Protein AF-A0AAD7XZN3-F1 (afdb_monomer_lite)

Structure (mmCIF, N/CA/C/O backbone):
data_AF-A0AAD7XZN3-F1
#
_entry.id   AF-A0AAD7XZN3-F1
#
loop_
_atom_site.group_PDB
_atom_site.id
_atom_site.type_symbol
_atom_site.label_atom_id
_atom_site.label_alt_id
_atom_site.label_comp_id
_atom_site.label_asym_id
_atom_site.label_entity_id
_atom_site.label_seq_id
_atom_site.pdbx_PDB_ins_code
_atom_site.Cartn_x
_atom_site.Cartn_y
_atom_site.Cartn_z
_atom_site.occupancy
_atom_site.B_iso_or_equiv
_atom_site.auth_seq_id
_atom_site.auth_comp_id
_atom_site.auth_asym_id
_atom_site.auth_atom_id
_atom_site.pdbx_PDB_model_num
ATOM 1 N N . MET A 1 1 ? -3.564 12.770 15.086 1.00 71.12 1 MET A N 1
ATOM 2 C CA . MET A 1 1 ? -2.734 11.545 15.153 1.00 71.12 1 MET A CA 1
ATOM 3 C C . MET A 1 1 ? -3.545 10.260 15.349 1.00 71.12 1 MET A C 1
ATOM 5 O O . MET A 1 1 ? -3.638 9.504 14.393 1.00 71.12 1 MET A O 1
ATOM 9 N N . ARG A 1 2 ? -4.200 10.009 16.502 1.00 81.38 2 ARG A N 1
ATOM 10 C CA . ARG A 1 2 ? -4.895 8.720 16.772 1.00 81.38 2 ARG A CA 1
ATOM 11 C C . ARG A 1 2 ? -5.931 8.308 15.712 1.00 81.38 2 ARG A C 1
ATOM 13 O O . ARG A 1 2 ? -5.901 7.174 15.258 1.00 81.38 2 ARG A O 1
ATOM 20 N N . LYS A 1 3 ? -6.807 9.233 15.290 1.00 87.19 3 LYS A N 1
ATOM 21 C CA . LYS A 1 3 ? -7.837 8.968 14.263 1.00 87.19 3 LYS A CA 1
ATOM 22 C C . LYS A 1 3 ? -7.240 8.641 12.885 1.00 87.19 3 LYS A C 1
ATOM 24 O O . LYS A 1 3 ? -7.706 7.713 12.242 1.00 87.19 3 LYS A O 1
ATOM 29 N N . ARG A 1 4 ? -6.189 9.367 12.472 1.00 90.06 4 ARG A N 1
ATOM 30 C CA . ARG A 1 4 ? -5.448 9.117 11.220 1.00 90.06 4 ARG A CA 1
ATOM 31 C C . ARG A 1 4 ? -4.864 7.707 11.227 1.00 90.06 4 ARG A C 1
ATOM 33 O O . ARG A 1 4 ? -5.189 6.912 10.361 1.00 90.06 4 ARG A O 1
ATOM 40 N N . ARG A 1 5 ? -4.111 7.374 12.280 1.00 92.44 5 ARG A N 1
ATOM 41 C CA . ARG A 1 5 ? -3.485 6.058 12.443 1.00 92.44 5 ARG A CA 1
ATOM 42 C C . ARG A 1 5 ? -4.498 4.910 12.404 1.00 92.44 5 ARG A C 1
ATOM 44 O O . ARG A 1 5 ? -4.253 3.898 11.767 1.00 92.44 5 ARG A O 1
ATOM 51 N N . GLN A 1 6 ? -5.638 5.071 13.077 1.00 93.50 6 GLN A N 1
ATOM 52 C CA . GLN A 1 6 ? -6.705 4.065 13.072 1.00 93.50 6 GLN A CA 1
ATOM 53 C C . GLN A 1 6 ? -7.294 3.847 11.674 1.00 93.50 6 GLN A C 1
ATOM 55 O O . GLN A 1 6 ? -7.528 2.706 11.292 1.00 93.50 6 GLN A O 1
ATOM 60 N N . HIS A 1 7 ? -7.515 4.923 10.917 1.00 95.06 7 HIS A N 1
ATOM 61 C CA . HIS A 1 7 ? -8.022 4.827 9.551 1.00 95.06 7 HIS A CA 1
ATOM 62 C C . HIS A 1 7 ? -7.007 4.178 8.603 1.00 95.06 7 HIS A C 1
ATOM 64 O O . HIS A 1 7 ? -7.363 3.270 7.863 1.00 95.06 7 HIS A O 1
ATOM 70 N N . GLU A 1 8 ? -5.742 4.585 8.681 1.00 95.88 8 GLU A N 1
ATOM 71 C CA . GLU A 1 8 ? -4.656 4.008 7.885 1.00 95.88 8 GLU A CA 1
ATOM 72 C C . GLU A 1 8 ? -4.436 2.523 8.190 1.00 95.88 8 GLU A C 1
ATOM 74 O O . GLU A 1 8 ? -4.300 1.716 7.273 1.00 95.88 8 GLU A O 1
ATOM 79 N N . ARG A 1 9 ? -4.503 2.130 9.469 1.00 96.00 9 ARG A N 1
ATOM 80 C CA . ARG A 1 9 ? -4.471 0.716 9.862 1.00 96.00 9 ARG A CA 1
ATOM 81 C C . ARG A 1 9 ? -5.649 -0.059 9.275 1.00 96.00 9 ARG A C 1
ATOM 83 O O . ARG A 1 9 ? -5.461 -1.149 8.749 1.00 96.00 9 ARG A O 1
ATOM 90 N N . TRP A 1 10 ? -6.855 0.504 9.345 1.00 95.62 10 TRP A N 1
ATOM 91 C CA . TRP A 1 10 ? -8.041 -0.119 8.760 1.00 95.62 10 TRP A CA 1
ATOM 92 C C . TRP A 1 10 ? -7.913 -0.296 7.240 1.00 95.62 10 TRP A C 1
ATOM 94 O O . TRP A 1 10 ? -8.246 -1.368 6.741 1.00 95.62 10 TRP A O 1
ATOM 104 N N . LEU A 1 11 ? -7.382 0.705 6.526 1.00 95.56 11 LEU A N 1
ATOM 105 C CA . LEU A 1 11 ? -7.079 0.600 5.095 1.00 95.56 11 LEU A CA 1
ATOM 106 C C . LEU A 1 11 ? -6.106 -0.554 4.834 1.00 95.56 11 LEU A C 1
ATOM 108 O O . LEU A 1 11 ? -6.419 -1.460 4.064 1.00 95.56 11 LEU A O 1
ATOM 112 N N . ARG A 1 12 ? -4.971 -0.585 5.548 1.00 95.06 12 ARG A N 1
ATOM 113 C CA . ARG A 1 12 ? -3.948 -1.620 5.358 1.00 95.06 12 ARG A CA 1
ATOM 114 C C . ARG A 1 12 ? -4.459 -3.033 5.625 1.00 95.06 12 ARG A C 1
ATOM 116 O O . ARG A 1 12 ? -4.103 -3.960 4.903 1.00 95.06 12 ARG A O 1
ATOM 123 N N . TRP A 1 13 ? -5.271 -3.208 6.663 1.00 94.50 13 TRP A N 1
ATOM 124 C CA . TRP A 1 13 ? -5.840 -4.511 7.014 1.00 94.50 13 TRP A CA 1
ATOM 125 C C . TRP A 1 13 ? -6.885 -4.994 6.006 1.00 94.50 13 TRP A C 1
ATOM 127 O O . TRP A 1 13 ? -7.116 -6.196 5.895 1.00 94.50 13 TRP A O 1
ATOM 137 N N . ARG A 1 14 ? -7.514 -4.078 5.263 1.00 94.75 14 ARG A N 1
ATOM 138 C CA . ARG A 1 14 ? -8.435 -4.428 4.178 1.00 94.75 14 ARG A CA 1
ATOM 139 C C . ARG A 1 14 ? -7.695 -4.914 2.929 1.00 94.75 14 ARG A C 1
ATOM 141 O O . ARG A 1 14 ? -8.224 -5.761 2.211 1.00 94.75 14 ARG A O 1
ATOM 148 N N . ASP A 1 15 ? -6.457 -4.458 2.739 1.00 93.75 15 ASP A N 1
ATOM 149 C CA . ASP A 1 15 ? -5.507 -4.876 1.698 1.00 93.75 15 ASP A CA 1
ATOM 150 C C . ASP A 1 15 ? -4.954 -6.294 1.920 1.00 93.75 15 ASP A C 1
ATOM 152 O O . ASP A 1 15 ? -3.755 -6.541 2.067 1.00 93.75 15 ASP A O 1
ATOM 156 N N . THR A 1 16 ? -5.863 -7.262 1.938 1.00 93.31 16 THR A N 1
ATOM 157 C CA . THR A 1 16 ? -5.529 -8.686 1.866 1.00 93.31 16 THR A CA 1
ATOM 158 C C . THR A 1 16 ? -5.142 -9.069 0.432 1.00 93.31 16 THR A C 1
ATOM 160 O O . THR A 1 16 ? -5.648 -8.452 -0.508 1.00 93.31 16 THR A O 1
ATOM 163 N N . PRO A 1 17 ? -4.323 -10.119 0.214 1.00 91.44 17 PRO A N 1
ATOM 164 C CA . PRO A 1 17 ? -3.961 -10.560 -1.136 1.00 91.44 17 PRO A CA 1
ATOM 165 C C . PRO A 1 17 ? -5.177 -10.790 -2.042 1.00 91.44 17 PRO A C 1
ATOM 167 O O . PRO A 1 17 ? -5.207 -10.311 -3.172 1.00 91.44 17 PRO A O 1
ATOM 170 N N . SER A 1 18 ? -6.224 -11.440 -1.523 1.00 92.50 18 SER A N 1
ATOM 171 C CA . SER A 1 18 ? -7.468 -11.661 -2.267 1.00 92.50 18 SER A CA 1
ATOM 172 C C . SER A 1 18 ? -8.181 -10.356 -2.614 1.00 92.50 18 SER A C 1
ATOM 174 O O . SER A 1 18 ? -8.696 -10.228 -3.717 1.00 92.50 18 SER A O 1
ATOM 176 N N . HIS A 1 19 ? -8.213 -9.382 -1.699 1.00 92.50 19 HIS A N 1
ATOM 177 C CA . HIS A 1 19 ? -8.834 -8.083 -1.967 1.00 92.50 19 HIS A CA 1
ATOM 178 C C . HIS A 1 19 ? -8.085 -7.302 -3.048 1.00 92.50 19 HIS A C 1
ATOM 180 O O . HIS A 1 19 ? -8.723 -6.708 -3.908 1.00 92.50 19 HIS A O 1
ATOM 186 N N . ILE A 1 20 ? -6.751 -7.335 -3.018 1.00 93.50 20 ILE A N 1
ATOM 187 C CA . ILE A 1 20 ? -5.893 -6.644 -3.984 1.00 93.50 20 ILE A CA 1
ATOM 188 C C . ILE A 1 20 ? -6.039 -7.272 -5.376 1.00 93.50 20 ILE A C 1
ATOM 190 O O . ILE A 1 20 ? -6.336 -6.570 -6.335 1.00 93.50 20 ILE A O 1
ATOM 194 N N . VAL A 1 21 ? -5.875 -8.595 -5.485 1.00 89.12 21 VAL A N 1
ATOM 195 C CA . VAL A 1 21 ? -5.862 -9.305 -6.779 1.00 89.12 21 VAL A CA 1
ATOM 196 C C . VAL A 1 21 ? -7.244 -9.351 -7.433 1.00 89.12 21 VAL A C 1
ATOM 198 O O . VAL A 1 21 ? -7.347 -9.329 -8.654 1.00 89.12 21 VAL A O 1
ATOM 201 N N . LEU A 1 22 ? -8.320 -9.408 -6.642 1.00 90.44 22 LEU A N 1
ATOM 202 C CA . LEU A 1 22 ? -9.693 -9.434 -7.161 1.00 90.44 22 LEU A CA 1
ATOM 203 C C . LEU A 1 22 ? -10.300 -8.033 -7.321 1.00 90.44 22 LEU A C 1
ATOM 205 O O . LEU A 1 22 ? -11.490 -7.919 -7.625 1.00 90.44 22 LEU A O 1
ATOM 209 N N . ASN A 1 23 ? -9.529 -6.966 -7.089 1.00 88.50 23 ASN A N 1
ATOM 210 C CA . ASN A 1 23 ? -10.037 -5.611 -7.230 1.00 88.50 23 ASN A CA 1
ATOM 211 C C . ASN A 1 23 ? -10.303 -5.306 -8.717 1.00 88.50 23 ASN A C 1
ATOM 213 O O . ASN A 1 23 ? -9.366 -5.321 -9.514 1.00 88.50 23 ASN A O 1
ATOM 217 N N . PRO A 1 24 ? -11.542 -4.964 -9.121 1.00 89.56 24 PRO A N 1
ATOM 218 C CA . PRO A 1 24 ? -11.846 -4.644 -10.517 1.00 89.56 24 PRO A CA 1
ATOM 219 C C . PRO A 1 24 ? -11.146 -3.371 -11.017 1.00 89.56 24 PRO A C 1
ATOM 221 O O . PRO A 1 24 ? -11.122 -3.119 -12.218 1.00 89.56 24 PRO A O 1
ATOM 224 N N . ARG A 1 25 ? -10.597 -2.552 -10.110 1.00 89.81 25 ARG A N 1
ATOM 225 C CA . ARG A 1 25 ? -9.806 -1.355 -10.426 1.00 89.81 25 ARG A CA 1
ATOM 226 C C . ARG A 1 25 ? -8.311 -1.658 -10.610 1.00 89.81 25 ARG A C 1
ATOM 228 O O . ARG A 1 25 ? -7.554 -0.736 -10.905 1.00 89.81 25 ARG A O 1
ATOM 235 N N . GLY A 1 26 ? -7.909 -2.921 -10.456 1.00 89.31 26 GLY A N 1
ATOM 236 C CA . GLY A 1 26 ? -6.519 -3.370 -10.487 1.00 89.31 26 GLY A CA 1
ATOM 237 C C . GLY A 1 26 ? -5.791 -3.154 -9.158 1.00 89.31 26 GLY A C 1
ATOM 238 O O . GLY A 1 26 ? -6.397 -2.889 -8.116 1.00 89.31 26 GLY A O 1
ATOM 239 N N . PHE A 1 27 ? -4.466 -3.265 -9.204 1.00 92.12 27 PHE A N 1
ATOM 240 C CA . PHE A 1 27 ? -3.577 -3.054 -8.064 1.00 92.12 27 PHE A CA 1
ATOM 241 C C . PHE A 1 27 ? -2.429 -2.116 -8.427 1.00 92.12 27 PHE A C 1
ATOM 243 O O . PHE A 1 27 ? -2.017 -2.014 -9.581 1.00 92.12 27 PHE A O 1
ATOM 250 N N . CYS A 1 28 ? -1.892 -1.451 -7.414 1.00 92.31 28 CYS A N 1
ATOM 251 C CA . CYS A 1 28 ? -0.772 -0.530 -7.544 1.00 92.31 28 CYS A CA 1
ATOM 252 C C . CYS A 1 28 ? 0.456 -1.097 -6.829 1.00 92.31 28 CYS A C 1
ATOM 254 O O . CYS A 1 28 ? 0.334 -1.953 -5.951 1.00 92.31 28 CYS A O 1
ATOM 256 N N . PHE A 1 29 ? 1.633 -0.581 -7.169 1.00 90.81 29 PHE A N 1
ATOM 257 C CA . PHE A 1 29 ? 2.879 -0.904 -6.487 1.00 90.81 29 PHE A CA 1
ATOM 258 C C . PHE A 1 29 ? 3.431 0.306 -5.746 1.00 90.81 29 PHE A C 1
ATOM 260 O O . PHE A 1 29 ? 3.466 1.419 -6.272 1.00 90.81 29 PHE A O 1
ATOM 267 N N . VAL A 1 30 ? 3.908 0.064 -4.529 1.00 91.50 30 VAL A N 1
ATOM 268 C CA . VAL A 1 30 ? 4.553 1.061 -3.671 1.00 91.50 30 VAL A CA 1
ATOM 269 C C . VAL A 1 30 ? 5.901 0.515 -3.222 1.00 91.50 30 VAL A C 1
ATOM 271 O O . VAL A 1 30 ? 6.035 -0.683 -2.986 1.00 91.50 30 VAL A O 1
ATOM 274 N N . SER A 1 31 ? 6.900 1.390 -3.080 1.00 89.19 31 SER A N 1
ATOM 275 C CA . SER A 1 31 ? 8.201 1.021 -2.514 1.00 89.19 31 SER A CA 1
ATOM 276 C C . SER A 1 31 ? 8.031 0.287 -1.183 1.00 89.19 31 SER A C 1
ATOM 278 O O . SER A 1 31 ? 7.397 0.804 -0.256 1.00 89.19 31 SER A O 1
ATOM 280 N N . ALA A 1 32 ? 8.646 -0.891 -1.068 1.00 88.94 32 ALA A N 1
ATOM 281 C CA . ALA A 1 32 ? 8.615 -1.679 0.159 1.00 88.94 32 ALA A CA 1
ATOM 282 C C . ALA A 1 32 ? 9.191 -0.897 1.348 1.00 88.94 32 ALA A C 1
ATOM 284 O O . ALA A 1 32 ? 8.671 -0.987 2.458 1.00 88.94 32 ALA A O 1
ATOM 285 N N . ARG A 1 33 ? 10.204 -0.050 1.108 1.00 87.19 33 ARG A N 1
ATOM 286 C CA . ARG A 1 33 ? 10.805 0.815 2.135 1.00 87.19 33 ARG A CA 1
ATOM 287 C C . ARG A 1 33 ? 9.791 1.786 2.734 1.00 87.19 33 ARG A C 1
ATOM 289 O O . ARG A 1 33 ? 9.707 1.909 3.954 1.00 87.19 33 ARG A O 1
ATOM 296 N N . PHE A 1 34 ? 9.008 2.456 1.889 1.00 91.44 34 PHE A N 1
ATOM 297 C CA . PHE A 1 34 ? 7.946 3.344 2.362 1.00 91.44 34 PHE A CA 1
ATOM 298 C C . PHE A 1 34 ? 6.884 2.556 3.134 1.00 91.44 34 PHE A C 1
ATOM 300 O O . PHE A 1 34 ? 6.510 2.945 4.241 1.00 91.44 34 PHE A O 1
ATOM 307 N N . MET A 1 35 ? 6.428 1.434 2.569 1.00 92.88 35 MET A N 1
ATOM 308 C CA . MET A 1 35 ? 5.397 0.598 3.185 1.00 92.88 35 MET A CA 1
ATOM 309 C C . MET A 1 35 ? 5.820 0.088 4.559 1.00 92.88 35 MET A C 1
ATOM 311 O O . MET A 1 35 ? 5.025 0.156 5.488 1.00 92.88 35 MET A O 1
ATOM 315 N N . TRP A 1 36 ? 7.075 -0.328 4.723 1.00 90.75 36 TRP A N 1
ATOM 316 C CA . TRP A 1 36 ? 7.630 -0.746 6.008 1.00 90.75 36 TRP A CA 1
ATOM 317 C C . TRP A 1 36 ? 7.539 0.360 7.065 1.00 90.75 36 TRP A C 1
ATOM 319 O O . TRP A 1 36 ? 7.062 0.144 8.181 1.00 90.75 36 TRP A O 1
ATOM 329 N N . GLU A 1 37 ? 7.959 1.578 6.720 1.00 91.81 37 GLU A N 1
ATOM 330 C CA . GLU A 1 37 ? 7.906 2.701 7.656 1.00 91.81 37 GLU A CA 1
ATOM 331 C C . GLU A 1 37 ? 6.474 3.151 7.956 1.00 91.81 37 GLU A C 1
ATOM 333 O O . GLU A 1 37 ? 6.155 3.522 9.093 1.00 91.81 37 GLU A O 1
ATOM 338 N N . TRP A 1 38 ? 5.588 3.058 6.966 1.0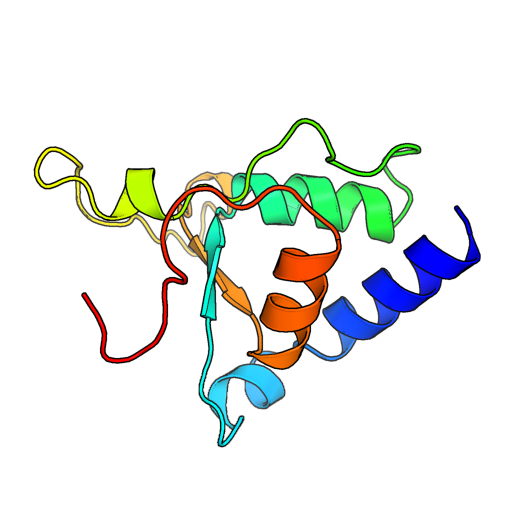0 94.62 38 TRP A N 1
ATOM 339 C CA . TRP A 1 38 ? 4.166 3.299 7.146 1.00 94.62 38 TRP A CA 1
ATOM 340 C C . TRP A 1 38 ? 3.522 2.250 8.060 1.00 94.62 38 TRP A C 1
ATOM 342 O O . TRP A 1 38 ? 2.851 2.617 9.024 1.00 94.62 38 TRP A O 1
ATOM 352 N N . GLU A 1 39 ? 3.795 0.963 7.849 1.00 94.44 39 GLU A N 1
ATOM 353 C CA . GLU A 1 39 ? 3.297 -0.142 8.673 1.00 94.44 39 GLU A CA 1
ATOM 354 C C . GLU A 1 39 ? 3.771 -0.020 10.129 1.00 94.44 39 GLU A C 1
ATOM 356 O O . GLU A 1 39 ? 2.981 -0.152 11.067 1.00 94.44 39 GLU A O 1
ATOM 361 N N . ARG A 1 40 ? 5.032 0.364 10.354 1.00 93.19 40 ARG A N 1
ATOM 362 C CA . ARG A 1 40 ? 5.538 0.661 11.704 1.00 93.19 40 ARG A CA 1
ATOM 363 C C . ARG A 1 40 ? 4.783 1.811 12.365 1.00 93.19 40 ARG A C 1
ATOM 365 O O . ARG A 1 40 ? 4.492 1.748 13.563 1.00 9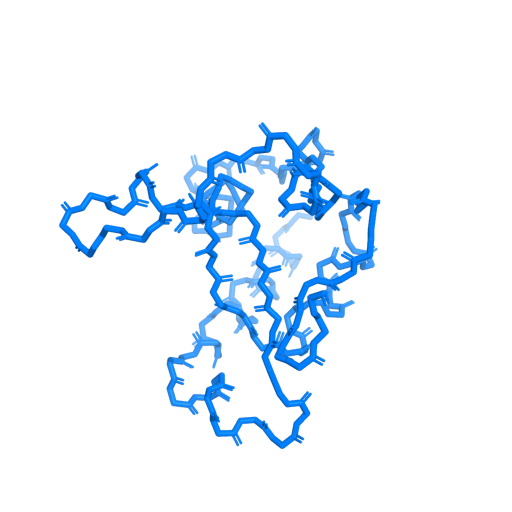3.19 40 ARG A O 1
ATOM 372 N N . PHE A 1 41 ? 4.445 2.864 11.623 1.00 94.12 41 PHE A N 1
ATOM 373 C CA . PHE A 1 41 ? 3.626 3.955 12.150 1.00 94.12 41 PHE A CA 1
ATOM 374 C C . PHE A 1 41 ? 2.199 3.499 12.466 1.00 94.12 41 PHE A C 1
ATOM 376 O O . PHE A 1 41 ? 1.720 3.729 13.585 1.00 94.12 41 PHE A O 1
ATOM 383 N N . ILE A 1 42 ? 1.512 2.848 11.520 1.00 95.56 42 ILE A N 1
ATOM 384 C CA . ILE A 1 42 ? 0.112 2.455 11.708 1.00 95.56 42 ILE A CA 1
ATOM 385 C C . ILE A 1 42 ? -0.023 1.4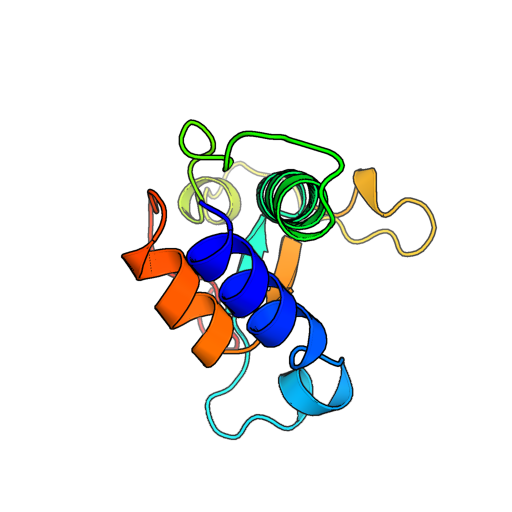16 12.808 1.00 95.56 42 ILE A C 1
ATOM 387 O O . ILE A 1 42 ? -0.989 1.497 13.562 1.00 95.56 42 ILE A O 1
ATOM 391 N N . GLU A 1 43 ? 0.950 0.517 12.986 1.00 94.81 43 GLU A N 1
ATOM 392 C CA . GLU A 1 43 ? 0.976 -0.477 14.063 1.00 94.81 43 GLU A CA 1
ATOM 393 C C . GLU A 1 43 ? 1.413 0.105 15.420 1.00 94.81 43 GLU A C 1
ATOM 395 O O . GLU A 1 43 ? 1.159 -0.487 16.467 1.00 94.81 43 GLU A O 1
ATOM 400 N N . GLY A 1 44 ? 1.931 1.336 15.441 1.00 92.81 44 GLY A N 1
ATOM 401 C CA . GLY A 1 44 ? 2.291 2.059 16.665 1.00 92.81 44 GLY A CA 1
ATOM 402 C C . GLY A 1 44 ? 3.722 1.823 17.149 1.00 92.81 44 GLY A C 1
ATOM 403 O O . GLY A 1 44 ? 4.058 2.250 18.250 1.00 92.81 44 GLY A O 1
ATOM 404 N N . TRP A 1 45 ? 4.561 1.207 16.317 1.00 93.50 45 TRP A N 1
ATOM 405 C CA . TRP A 1 45 ? 6.001 1.045 16.528 1.00 93.50 45 TRP A CA 1
ATOM 406 C C . TRP A 1 45 ? 6.767 2.350 16.275 1.00 93.50 45 TRP A C 1
ATOM 408 O O . TRP A 1 45 ? 7.879 2.524 16.767 1.00 93.50 45 TRP A O 1
ATOM 418 N N . ARG A 1 46 ? 6.169 3.282 15.521 1.00 90.56 46 ARG A N 1
ATOM 419 C CA . ARG A 1 46 ? 6.614 4.675 15.379 1.00 90.56 46 ARG A CA 1
ATOM 420 C C . ARG A 1 46 ? 5.518 5.647 15.815 1.00 90.56 46 ARG A C 1
ATOM 422 O O . ARG A 1 46 ? 4.321 5.393 15.658 1.00 90.56 46 ARG A O 1
ATOM 429 N N . THR A 1 47 ? 5.931 6.783 16.369 1.00 88.56 47 THR A N 1
ATOM 430 C CA . THR A 1 47 ? 5.029 7.872 16.771 1.00 88.56 47 THR A CA 1
ATOM 431 C C . THR A 1 47 ? 4.607 8.736 15.591 1.00 88.56 47 THR A C 1
ATOM 433 O O . THR A 1 47 ? 3.418 9.032 15.471 1.00 88.56 47 THR A O 1
ATOM 436 N N . GLU A 1 48 ? 5.553 9.070 14.717 1.00 89.69 48 GLU A N 1
ATOM 437 C CA . GLU A 1 48 ? 5.356 9.963 13.574 1.00 89.69 48 GLU A CA 1
ATOM 438 C C . GLU A 1 48 ? 5.115 9.190 12.267 1.00 89.69 48 GLU A C 1
ATOM 440 O O . GLU A 1 48 ? 5.712 8.125 12.076 1.00 89.69 48 GLU A O 1
ATOM 445 N N . PRO A 1 49 ? 4.249 9.700 11.370 1.00 90.50 49 PRO A N 1
ATOM 446 C CA . PRO A 1 49 ? 4.085 9.144 10.032 1.00 90.50 49 PRO A CA 1
ATOM 447 C C . PRO A 1 49 ? 5.346 9.377 9.180 1.00 90.50 49 PRO A C 1
ATOM 449 O O . PRO A 1 49 ? 6.074 10.342 9.424 1.00 90.50 49 PRO A O 1
ATOM 452 N N . PRO A 1 50 ? 5.601 8.545 8.153 1.00 90.00 50 PRO A N 1
ATOM 453 C CA . PRO A 1 50 ? 6.776 8.674 7.289 1.00 90.00 50 PRO A CA 1
ATOM 454 C C . PRO A 1 50 ? 6.621 9.828 6.279 1.00 90.00 50 PRO A C 1
ATOM 456 O O . PRO A 1 50 ? 6.520 9.610 5.081 1.00 90.00 50 PRO A O 1
ATOM 459 N N . LEU A 1 51 ? 6.549 11.073 6.761 1.00 82.69 51 LEU A N 1
ATOM 460 C CA . LEU A 1 51 ? 6.349 12.264 5.916 1.00 82.69 51 LEU A CA 1
ATOM 461 C C . LEU A 1 51 ? 7.595 12.649 5.114 1.00 82.69 51 LEU A C 1
ATOM 463 O O . LEU A 1 51 ? 7.478 13.260 4.059 1.00 82.69 51 LEU A O 1
ATOM 467 N N . GLU A 1 52 ? 8.772 12.309 5.633 1.00 77.38 52 GLU A N 1
ATOM 468 C CA . GLU A 1 52 ? 10.056 12.532 4.960 1.00 77.38 52 GLU A CA 1
ATOM 469 C C . GLU A 1 52 ? 10.329 11.467 3.890 1.00 77.38 52 GLU A C 1
ATOM 471 O O . GLU A 1 52 ? 11.156 11.668 3.003 1.00 77.38 52 GLU A O 1
ATOM 476 N N . GLU A 1 53 ? 9.614 10.339 3.948 1.00 79.56 53 GLU A N 1
ATOM 477 C CA . GLU A 1 53 ? 9.728 9.281 2.956 1.00 79.56 53 GLU A CA 1
ATOM 478 C C . GLU A 1 53 ? 8.843 9.600 1.756 1.00 79.56 53 GLU A C 1
ATOM 480 O O . GLU A 1 53 ? 7.616 9.631 1.844 1.00 79.56 53 GLU A O 1
ATOM 485 N N . THR A 1 54 ? 9.481 9.830 0.614 1.00 83.19 54 THR A N 1
ATOM 486 C CA . THR A 1 54 ? 8.776 10.033 -0.651 1.00 83.19 54 THR A CA 1
ATOM 487 C C . THR A 1 54 ? 8.450 8.685 -1.277 1.00 83.19 54 THR A C 1
ATOM 489 O O . THR A 1 54 ? 9.339 7.850 -1.467 1.00 83.19 54 THR A O 1
ATOM 492 N N . ILE A 1 55 ? 7.192 8.485 -1.662 1.00 86.38 55 ILE A N 1
ATOM 493 C CA . ILE A 1 55 ? 6.804 7.374 -2.530 1.00 86.38 55 ILE A CA 1
ATOM 494 C C . ILE A 1 55 ? 7.333 7.698 -3.930 1.00 86.38 55 ILE A C 1
ATOM 496 O O . ILE A 1 55 ? 6.721 8.467 -4.665 1.00 86.38 55 ILE A O 1
ATOM 500 N N . ASN A 1 56 ? 8.509 7.174 -4.274 1.00 79.56 56 ASN A N 1
ATOM 501 C CA . ASN A 1 56 ? 9.185 7.494 -5.529 1.00 79.56 56 ASN A CA 1
ATOM 502 C C . ASN A 1 56 ? 9.024 6.360 -6.554 1.00 79.56 56 ASN A C 1
ATOM 504 O O . ASN A 1 56 ? 9.756 5.371 -6.516 1.00 79.56 56 ASN A O 1
ATOM 508 N N . GLY A 1 57 ? 8.069 6.516 -7.473 1.00 72.44 57 GLY A N 1
ATOM 509 C CA . GLY A 1 57 ? 7.854 5.586 -8.585 1.00 72.44 57 GLY A CA 1
ATOM 510 C C . GLY A 1 57 ? 8.818 5.796 -9.758 1.00 72.44 57 GLY A C 1
ATOM 511 O O . GLY A 1 57 ? 9.048 4.878 -10.539 1.00 72.44 57 GLY A O 1
ATOM 512 N N . GLU A 1 58 ? 9.419 6.984 -9.873 1.00 73.75 58 GLU A N 1
ATOM 513 C CA . GLU A 1 58 ? 10.396 7.320 -10.919 1.00 73.75 58 GLU A CA 1
ATOM 514 C C . GLU A 1 58 ? 11.684 6.507 -10.799 1.00 73.75 58 GLU A C 1
ATOM 516 O O . GLU A 1 58 ? 12.229 6.067 -11.811 1.00 73.75 58 GLU A O 1
ATOM 521 N N . HIS A 1 59 ? 12.141 6.262 -9.567 1.00 67.50 59 HIS A N 1
ATOM 522 C CA . HIS A 1 59 ? 13.346 5.477 -9.299 1.00 67.50 59 HIS A CA 1
ATOM 523 C C . HIS A 1 59 ? 13.287 4.105 -9.983 1.00 67.50 59 HIS A C 1
ATOM 525 O O . HIS A 1 59 ? 14.230 3.722 -10.666 1.00 67.50 59 HIS A O 1
ATOM 531 N N . HIS A 1 60 ? 12.132 3.440 -9.904 1.00 68.25 60 HIS A N 1
ATOM 532 C CA . HIS A 1 60 ? 11.902 2.104 -10.457 1.00 68.25 60 HIS A CA 1
ATOM 533 C C . HIS A 1 60 ? 11.572 2.086 -11.960 1.00 68.25 60 HIS A C 1
ATOM 535 O O . HIS A 1 60 ? 11.404 1.013 -12.533 1.00 68.25 60 HIS A O 1
ATOM 541 N N . ARG A 1 61 ? 11.466 3.253 -12.611 1.00 67.50 61 ARG A N 1
ATOM 542 C CA . ARG A 1 61 ? 11.260 3.378 -14.066 1.00 67.50 61 ARG A CA 1
ATOM 543 C C . ARG A 1 61 ? 12.523 3.793 -14.820 1.00 67.50 61 ARG A C 1
ATOM 545 O O . ARG A 1 61 ? 12.522 3.819 -16.051 1.00 67.50 61 ARG A O 1
ATOM 552 N N . ALA A 1 62 ? 13.593 4.156 -14.112 1.00 65.62 62 ALA A N 1
ATOM 553 C CA . ALA A 1 62 ? 14.830 4.584 -14.743 1.00 65.62 62 ALA A CA 1
ATOM 554 C C . ALA A 1 62 ? 15.472 3.420 -15.517 1.00 65.62 62 ALA A C 1
ATOM 556 O O . ALA A 1 62 ? 15.770 2.373 -14.950 1.00 65.62 62 ALA A O 1
ATOM 557 N N . TRP A 1 63 ? 15.753 3.634 -16.806 1.00 55.97 63 TRP A N 1
ATOM 558 C CA . TRP A 1 63 ? 16.353 2.646 -17.721 1.00 55.97 63 TRP A CA 1
ATOM 559 C C . TRP A 1 63 ? 17.720 2.095 -17.272 1.00 55.97 63 TRP A C 1
ATOM 561 O O . TRP A 1 63 ? 18.229 1.151 -17.868 1.00 55.97 63 TRP A O 1
ATOM 571 N N . SER A 1 64 ? 18.342 2.700 -16.259 1.00 58.34 64 SER A N 1
ATOM 572 C CA . SER A 1 64 ? 19.651 2.321 -15.727 1.00 58.34 64 SER A CA 1
ATOM 573 C C . SER A 1 64 ? 19.597 1.429 -14.482 1.00 58.34 64 SER A C 1
ATOM 575 O O . SER A 1 64 ? 20.660 1.114 -13.944 1.00 58.34 64 SER A O 1
ATOM 577 N N . GLN A 1 65 ? 18.412 1.033 -14.001 1.00 60.34 65 GLN A N 1
ATOM 578 C CA . 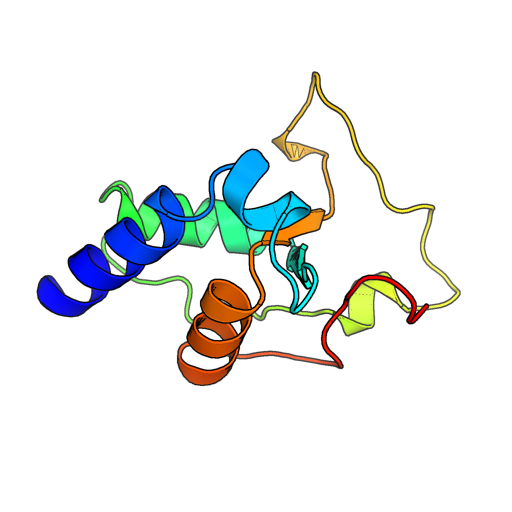GLN A 1 65 ? 18.290 0.158 -12.832 1.00 60.34 65 GLN A CA 1
ATOM 579 C C . GLN A 1 65 ? 18.119 -1.320 -13.177 1.00 60.34 65 GLN A C 1
ATOM 581 O O . GLN A 1 65 ? 17.474 -1.692 -14.153 1.00 60.34 65 GLN A O 1
ATOM 586 N N . SER A 1 66 ? 18.737 -2.140 -12.324 1.00 59.94 66 SER A N 1
ATOM 587 C CA . SER A 1 66 ? 18.578 -3.589 -12.220 1.00 59.94 66 SER A CA 1
ATOM 588 C C . SER A 1 66 ? 17.110 -4.000 -12.114 1.00 59.94 66 SER A C 1
ATOM 590 O O . SER A 1 66 ? 16.303 -3.237 -11.587 1.00 59.94 66 SER A O 1
ATOM 592 N N . ASP A 1 67 ? 16.805 -5.222 -12.556 1.00 69.31 67 ASP A N 1
ATOM 593 C CA . ASP A 1 67 ? 15.489 -5.853 -12.420 1.00 69.31 67 ASP A CA 1
ATOM 594 C C . ASP A 1 67 ? 14.872 -5.605 -11.033 1.00 69.31 67 ASP A C 1
ATOM 596 O O . ASP A 1 67 ? 15.567 -5.671 -10.015 1.00 69.31 67 ASP A O 1
ATOM 600 N N . ILE A 1 68 ? 13.560 -5.342 -10.997 1.00 77.38 68 ILE A N 1
ATOM 601 C CA . ILE A 1 68 ? 12.791 -5.234 -9.749 1.00 77.38 68 ILE A CA 1
ATOM 602 C C . ILE A 1 68 ? 12.985 -6.531 -8.959 1.00 77.38 68 ILE A C 1
ATOM 604 O O . ILE A 1 68 ? 12.633 -7.614 -9.434 1.00 77.38 68 ILE A O 1
ATOM 608 N N . ARG A 1 69 ? 13.529 -6.431 -7.745 1.00 81.88 69 ARG A N 1
ATOM 609 C CA . ARG A 1 69 ? 13.785 -7.593 -6.895 1.00 81.88 69 ARG A CA 1
ATOM 610 C C . ARG A 1 69 ? 12.556 -7.948 -6.079 1.00 81.88 69 ARG A C 1
ATOM 612 O O . ARG A 1 69 ? 11.944 -7.106 -5.420 1.00 81.88 69 ARG A O 1
ATOM 619 N N . PHE A 1 70 ? 12.244 -9.235 -6.098 1.00 80.50 70 PHE A N 1
ATOM 620 C CA . PHE A 1 70 ? 11.261 -9.866 -5.237 1.00 80.50 70 PHE A CA 1
ATOM 621 C C . PHE A 1 70 ? 11.913 -11.090 -4.602 1.00 80.50 70 PHE A C 1
ATOM 623 O O . PHE A 1 70 ? 12.310 -12.014 -5.314 1.00 80.50 70 PHE A O 1
ATOM 630 N N . ASP A 1 71 ? 12.029 -11.090 -3.276 1.00 80.75 71 ASP A N 1
ATOM 631 C CA . ASP A 1 71 ? 12.551 -12.228 -2.523 1.00 80.75 71 ASP A CA 1
ATOM 632 C C . ASP A 1 71 ? 11.556 -12.600 -1.412 1.00 80.75 71 ASP A C 1
ATOM 634 O O . ASP A 1 71 ? 11.422 -11.865 -0.429 1.00 80.75 71 ASP A O 1
ATOM 638 N N . PRO A 1 72 ? 10.843 -13.734 -1.540 1.00 74.75 72 PRO A N 1
ATOM 639 C CA . PRO A 1 72 ? 9.874 -14.161 -0.537 1.00 74.75 72 PRO A CA 1
ATOM 640 C C . PRO A 1 72 ? 10.527 -14.612 0.779 1.00 74.75 72 PRO A C 1
ATOM 642 O O . PRO A 1 72 ? 9.833 -14.730 1.788 1.00 74.75 72 PRO A O 1
ATOM 645 N N . PHE A 1 73 ? 11.836 -14.878 0.782 1.00 82.12 73 PHE A N 1
ATOM 646 C CA . PHE A 1 73 ? 12.606 -15.279 1.960 1.00 82.12 73 PHE A CA 1
ATOM 647 C C . PHE A 1 73 ? 13.379 -14.116 2.584 1.00 82.12 73 PHE A C 1
ATOM 649 O O . PHE A 1 73 ? 13.824 -14.235 3.726 1.00 82.12 73 PHE A O 1
ATOM 656 N N . LEU A 1 74 ? 13.497 -12.995 1.868 1.00 80.94 74 LEU A N 1
ATOM 657 C CA . LEU A 1 74 ? 14.118 -11.765 2.346 1.00 80.94 74 LEU A CA 1
ATOM 658 C C . LEU A 1 74 ? 13.218 -10.552 2.030 1.00 80.94 74 LEU A C 1
ATOM 660 O O . LEU A 1 74 ? 13.515 -9.778 1.115 1.00 80.94 74 LEU A O 1
ATOM 664 N N . PRO A 1 75 ? 12.105 -10.362 2.769 1.00 71.19 75 PRO A N 1
ATOM 665 C CA . PRO A 1 75 ? 11.133 -9.303 2.492 1.00 71.19 75 PRO A CA 1
ATOM 666 C C . PRO A 1 75 ? 11.741 -7.896 2.494 1.00 71.19 75 PRO A C 1
ATOM 668 O O . PRO A 1 75 ? 11.313 -7.051 1.713 1.00 71.19 75 PRO A O 1
ATOM 671 N N . GLU A 1 76 ? 12.772 -7.643 3.307 1.00 73.50 76 GLU A N 1
ATOM 672 C CA . GLU A 1 76 ? 13.504 -6.370 3.309 1.00 73.50 76 GLU A CA 1
ATOM 673 C C . GLU A 1 76 ? 14.292 -6.082 2.018 1.00 73.50 76 GLU A C 1
ATOM 675 O O . GLU A 1 76 ? 14.658 -4.934 1.774 1.00 73.50 76 GLU A O 1
ATOM 680 N N . ALA A 1 77 ? 14.553 -7.100 1.193 1.00 78.06 77 ALA A N 1
ATOM 681 C CA . ALA A 1 77 ? 15.210 -6.967 -0.106 1.00 78.06 77 ALA A CA 1
ATOM 682 C C . ALA A 1 77 ? 14.222 -6.875 -1.279 1.00 78.06 77 ALA A C 1
ATOM 684 O O . ALA A 1 77 ? 14.649 -6.717 -2.423 1.00 78.06 77 ALA A O 1
ATOM 685 N N . THR A 1 78 ? 12.918 -6.976 -1.005 1.00 86.00 78 THR A N 1
ATOM 686 C CA . THR A 1 78 ? 11.878 -6.748 -2.007 1.00 86.00 78 THR A CA 1
ATOM 687 C C . THR A 1 78 ? 11.764 -5.252 -2.283 1.00 86.00 78 THR A C 1
ATOM 689 O O . THR A 1 78 ? 11.666 -4.456 -1.356 1.00 86.00 78 THR A O 1
ATOM 692 N N . ASP A 1 79 ? 11.763 -4.855 -3.554 1.00 86.69 79 ASP A N 1
ATOM 693 C CA . ASP A 1 79 ? 11.759 -3.436 -3.926 1.00 86.69 79 ASP A CA 1
ATOM 694 C C . ASP A 1 79 ? 10.343 -2.824 -3.862 1.00 86.69 79 ASP A C 1
ATOM 696 O O . ASP A 1 79 ? 10.169 -1.674 -3.444 1.00 86.69 79 ASP A O 1
ATOM 700 N N . LEU A 1 80 ? 9.316 -3.598 -4.235 1.00 89.12 80 LEU A N 1
ATOM 701 C CA . LEU A 1 80 ? 7.930 -3.143 -4.387 1.00 89.12 80 LEU A CA 1
ATOM 702 C C . LEU A 1 80 ? 6.926 -4.078 -3.700 1.00 89.12 80 LEU A C 1
ATOM 704 O O . LEU A 1 80 ? 7.055 -5.298 -3.753 1.00 89.12 80 LEU A O 1
ATOM 708 N N . LEU A 1 81 ? 5.870 -3.500 -3.129 1.00 90.69 81 LEU A N 1
ATOM 709 C CA . LEU A 1 81 ? 4.722 -4.216 -2.573 1.00 90.69 81 LEU A CA 1
ATOM 710 C C . LEU A 1 81 ? 3.436 -3.827 -3.296 1.00 90.69 81 LEU A C 1
ATOM 712 O O . LEU A 1 81 ? 3.240 -2.665 -3.658 1.00 90.69 81 LEU A O 1
ATOM 716 N N . MET A 1 82 ? 2.553 -4.808 -3.472 1.00 92.06 82 MET A N 1
ATOM 717 C CA . MET A 1 82 ? 1.224 -4.597 -4.038 1.00 92.06 82 MET A CA 1
ATOM 718 C C . MET A 1 82 ? 0.281 -3.995 -2.992 1.00 92.06 82 MET A C 1
ATOM 720 O O . MET A 1 82 ? 0.244 -4.445 -1.846 1.00 92.06 82 MET A O 1
ATOM 724 N N . VAL A 1 83 ? -0.519 -3.023 -3.417 1.00 94.62 83 VAL A N 1
ATOM 725 C CA . VAL A 1 83 ? -1.607 -2.413 -2.640 1.00 94.62 83 VAL A CA 1
ATOM 726 C C . VAL A 1 83 ? -2.848 -2.280 -3.517 1.00 94.62 83 VAL A C 1
ATOM 728 O O . VAL A 1 83 ? -2.753 -2.273 -4.748 1.00 94.62 83 VAL A O 1
ATOM 731 N N . SER A 1 84 ? -4.028 -2.165 -2.910 1.00 94.75 84 SER A N 1
ATOM 732 C CA . SER A 1 84 ? -5.232 -1.856 -3.686 1.00 94.75 84 SER A CA 1
ATOM 733 C C . SER A 1 84 ? -5.174 -0.429 -4.233 1.00 94.75 84 SER A C 1
ATOM 735 O O . SER A 1 84 ? -4.516 0.451 -3.669 1.00 94.75 84 SER A O 1
ATOM 737 N N . THR A 1 85 ? -5.929 -0.161 -5.302 1.00 93.31 85 THR A N 1
ATOM 738 C CA . THR A 1 85 ? -6.091 1.206 -5.823 1.00 93.31 85 THR A CA 1
ATOM 739 C C . THR A 1 85 ? -6.628 2.166 -4.759 1.00 93.31 85 THR A C 1
ATOM 741 O O . THR A 1 85 ? -6.266 3.334 -4.748 1.00 93.31 85 THR A O 1
ATOM 744 N N . GLU A 1 86 ? -7.468 1.695 -3.835 1.00 93.88 86 GLU A N 1
ATOM 745 C CA . GLU A 1 86 ? -8.047 2.537 -2.781 1.00 93.88 86 GLU A CA 1
ATOM 746 C C . GLU A 1 86 ? -6.993 2.951 -1.747 1.00 93.88 86 GLU A C 1
ATOM 748 O O . GLU A 1 86 ? -6.963 4.106 -1.317 1.00 93.88 86 GLU A O 1
ATOM 753 N N . THR A 1 87 ? -6.097 2.029 -1.379 1.00 95.62 87 THR A N 1
ATOM 754 C CA . THR A 1 87 ? -4.935 2.347 -0.545 1.00 95.62 87 THR A CA 1
ATOM 755 C C . THR A 1 87 ? -4.004 3.311 -1.270 1.00 95.62 87 THR A C 1
ATOM 757 O O . THR A 1 87 ? -3.580 4.296 -0.669 1.00 95.62 87 THR A O 1
ATOM 760 N N . TRP A 1 88 ? -3.730 3.093 -2.560 1.00 94.75 88 TRP A N 1
ATOM 761 C CA . TRP A 1 88 ? -2.930 4.025 -3.360 1.00 94.75 88 TRP A CA 1
ATOM 762 C C . TRP A 1 88 ? -3.521 5.443 -3.366 1.00 94.75 88 TRP A C 1
ATOM 764 O O . TRP A 1 88 ? -2.829 6.393 -3.014 1.00 94.75 88 TRP A O 1
ATOM 774 N N . GLU A 1 89 ? -4.809 5.591 -3.689 1.00 94.62 89 GLU A N 1
ATOM 775 C CA . GLU A 1 89 ? -5.501 6.889 -3.722 1.00 94.62 89 GLU A CA 1
ATOM 776 C C . GLU A 1 89 ? -5.475 7.612 -2.375 1.00 94.62 89 GLU A C 1
ATOM 778 O O . GLU A 1 89 ? -5.499 8.846 -2.318 1.00 94.62 89 GLU A O 1
ATOM 783 N N . TYR A 1 90 ? -5.473 6.857 -1.275 1.00 95.44 90 TYR A N 1
ATOM 784 C CA . TYR A 1 90 ? -5.282 7.427 0.047 1.00 95.44 90 TYR A CA 1
ATOM 785 C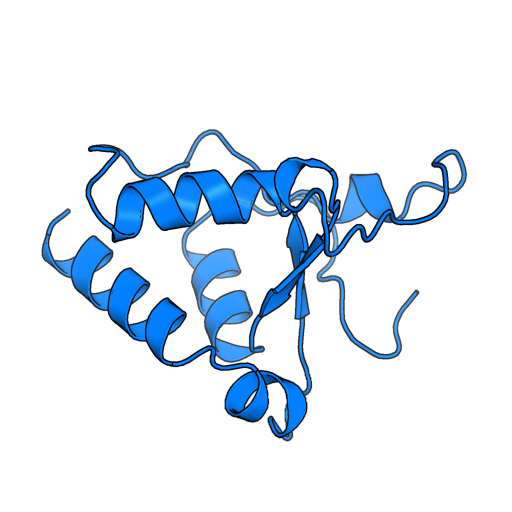 C . TYR A 1 90 ? -3.843 7.918 0.238 1.00 95.44 90 TYR A C 1
ATOM 787 O O . TYR A 1 90 ? -3.637 9.064 0.642 1.00 95.44 90 TYR A O 1
ATOM 795 N N . LEU A 1 91 ? -2.857 7.061 -0.046 1.00 94.88 91 LEU A N 1
ATOM 796 C CA . LEU A 1 91 ? -1.440 7.364 0.144 1.00 94.88 91 LEU A CA 1
ATOM 797 C C . LEU A 1 91 ? -1.004 8.566 -0.699 1.00 94.88 91 LEU A C 1
ATOM 799 O O . LEU A 1 91 ? -0.342 9.456 -0.174 1.00 94.88 91 LEU A O 1
ATOM 803 N N . GLU A 1 92 ? -1.459 8.644 -1.949 1.00 93.75 92 GLU A N 1
ATOM 804 C CA . GLU A 1 92 ? -1.195 9.754 -2.869 1.00 93.75 92 GLU A CA 1
ATOM 805 C C . GLU A 1 92 ? -1.665 11.107 -2.318 1.00 93.75 92 GLU A C 1
ATOM 807 O O . GLU A 1 92 ? -1.012 12.129 -2.508 1.00 93.75 92 GLU A O 1
ATOM 812 N N . LYS A 1 93 ? -2.781 11.126 -1.582 1.00 93.94 93 LYS A N 1
ATOM 813 C CA . LYS A 1 93 ? -3.309 12.349 -0.957 1.00 93.94 93 LYS A CA 1
ATOM 814 C C . LYS A 1 93 ? -2.639 12.674 0.376 1.00 93.94 93 LYS A C 1
ATOM 816 O O . LYS A 1 93 ? -2.656 13.828 0.803 1.00 93.94 93 LYS A O 1
ATOM 821 N N . ALA A 1 94 ? -2.138 11.661 1.078 1.00 93.50 94 ALA A N 1
ATOM 822 C CA . ALA A 1 94 ? -1.678 11.772 2.461 1.00 93.50 94 ALA A CA 1
ATOM 823 C C . ALA A 1 94 ? -0.151 11.900 2.612 1.00 93.50 94 ALA A C 1
ATOM 825 O O . ALA A 1 94 ? 0.311 12.276 3.698 1.00 93.50 94 ALA A O 1
ATOM 826 N N . TYR A 1 95 ? 0.608 11.581 1.560 1.00 94.00 95 TYR A N 1
ATOM 827 C CA . TYR A 1 95 ? 2.070 11.536 1.532 1.00 94.00 95 TYR A CA 1
ATOM 828 C C . TYR A 1 95 ? 2.628 12.170 0.257 1.00 94.00 95 TYR A C 1
ATOM 830 O O . TYR A 1 95 ? 1.904 12.439 -0.697 1.00 94.00 95 TYR A O 1
ATOM 838 N N . ILE A 1 96 ? 3.935 12.429 0.253 1.00 91.88 96 ILE A N 1
ATOM 839 C CA . ILE A 1 96 ? 4.625 12.979 -0.912 1.00 91.88 96 ILE A CA 1
ATOM 840 C C . ILE A 1 96 ? 4.876 11.841 -1.904 1.00 91.88 96 ILE A C 1
ATOM 842 O O . ILE A 1 96 ? 5.514 10.843 -1.563 1.00 91.88 96 ILE A O 1
ATOM 846 N N . VAL A 1 97 ? 4.402 12.015 -3.135 1.00 90.00 97 VAL A N 1
ATOM 847 C CA . VAL A 1 97 ? 4.642 11.099 -4.254 1.00 90.00 97 VAL A CA 1
ATOM 848 C C . VAL A 1 97 ? 5.529 11.793 -5.281 1.00 90.00 97 VAL A C 1
ATOM 850 O O . VAL A 1 97 ? 5.263 12.931 -5.666 1.00 90.00 97 VAL A O 1
ATOM 853 N N . ALA A 1 98 ? 6.581 11.108 -5.720 1.00 87.56 98 ALA A N 1
ATOM 854 C CA . ALA A 1 98 ? 7.426 11.529 -6.828 1.00 87.56 98 ALA A CA 1
ATOM 855 C C . ALA A 1 98 ? 7.303 10.526 -7.975 1.00 87.56 98 ALA A C 1
ATOM 857 O O . ALA A 1 98 ? 7.501 9.320 -7.800 1.00 87.56 98 ALA A O 1
ATOM 858 N N . GLY A 1 99 ? 6.997 11.043 -9.158 1.00 81.88 99 GLY A N 1
ATOM 859 C CA . GLY A 1 99 ? 6.777 10.229 -10.338 1.00 81.88 99 GLY A CA 1
ATOM 860 C C . GLY A 1 99 ? 5.377 9.610 -10.430 1.00 81.88 99 GLY A C 1
ATOM 861 O O . GLY A 1 99 ? 4.546 9.747 -9.532 1.00 81.88 99 GLY A O 1
ATOM 862 N N . PRO A 1 100 ? 5.096 8.945 -11.558 1.00 82.38 100 PRO A N 1
ATOM 863 C CA . PRO A 1 100 ? 3.799 8.338 -11.837 1.00 82.38 100 PRO A CA 1
ATOM 864 C C . PRO A 1 100 ? 3.551 7.051 -11.034 1.00 82.38 100 PRO A C 1
ATOM 866 O O . PRO A 1 100 ? 4.469 6.276 -10.760 1.00 82.38 100 PRO A O 1
ATOM 869 N N . MET A 1 101 ? 2.274 6.783 -10.750 1.00 86.56 101 MET A N 1
ATOM 870 C CA . MET A 1 101 ? 1.781 5.524 -10.176 1.00 86.56 101 MET A CA 1
ATOM 871 C C . MET A 1 101 ? 2.281 4.309 -10.965 1.00 86.56 101 MET A C 1
ATOM 873 O O . MET A 1 101 ? 2.127 4.251 -12.185 1.00 86.56 101 MET A O 1
ATOM 877 N N . ILE A 1 102 ? 2.823 3.305 -10.277 1.00 87.38 102 ILE A N 1
ATOM 878 C CA . ILE A 1 102 ? 3.165 2.004 -10.868 1.00 87.38 102 ILE A CA 1
ATOM 879 C C . ILE A 1 102 ? 1.960 1.076 -10.684 1.00 87.38 102 ILE A C 1
ATOM 881 O O . ILE A 1 102 ? 1.458 0.926 -9.572 1.00 87.38 102 ILE A O 1
ATOM 885 N N . THR A 1 103 ? 1.470 0.481 -11.768 1.00 87.50 103 THR A N 1
ATOM 886 C CA . THR A 1 103 ? 0.244 -0.332 -11.785 1.00 87.50 103 THR A CA 1
ATOM 887 C C . THR A 1 103 ? 0.347 -1.434 -12.840 1.00 87.50 103 THR A C 1
ATOM 889 O O . THR A 1 103 ? 1.240 -1.406 -13.690 1.00 87.50 103 THR A O 1
ATOM 892 N N . GLU A 1 104 ? -0.559 -2.406 -12.792 1.00 75.19 104 GLU A N 1
ATOM 893 C CA . GLU A 1 104 ? -0.713 -3.420 -13.836 1.00 75.19 104 GLU A CA 1
ATOM 894 C C . GLU A 1 104 ? -0.902 -2.770 -15.223 1.00 75.19 104 GLU A C 1
ATOM 896 O O . GLU A 1 104 ? -1.726 -1.874 -15.402 1.00 75.19 104 GLU A O 1
ATOM 901 N N . GLY A 1 105 ? -0.140 -3.227 -16.224 1.00 64.25 105 GLY A N 1
ATOM 902 C CA . GLY A 1 105 ? -0.347 -2.851 -17.629 1.00 64.25 105 GLY A CA 1
ATOM 903 C C . GLY A 1 105 ? 0.294 -1.538 -18.096 1.00 64.25 105 GLY A C 1
ATOM 904 O O . GLY A 1 105 ? 0.098 -1.170 -19.253 1.00 64.25 105 GLY A O 1
ATOM 905 N N . ILE A 1 106 ? 1.073 -0.845 -17.256 1.00 51.56 106 ILE A N 1
ATOM 906 C CA . ILE A 1 106 ? 1.866 0.331 -17.661 1.00 51.56 106 ILE A CA 1
ATOM 907 C C . ILE A 1 106 ? 3.298 0.188 -17.124 1.00 51.56 106 ILE A C 1
ATOM 909 O O . ILE A 1 106 ? 3.560 0.512 -15.963 1.00 51.56 106 ILE A O 1
ATOM 913 N N . ILE A 1 107 ? 4.213 -0.278 -17.983 1.00 47.03 107 ILE A N 1
ATOM 914 C CA . ILE A 1 107 ? 5.674 -0.141 -17.835 1.00 47.03 107 ILE A CA 1
ATOM 915 C C . ILE A 1 107 ? 6.168 0.710 -19.000 1.00 47.03 107 ILE A C 1
ATOM 917 O O . ILE A 1 107 ? 5.825 0.355 -20.151 1.00 47.03 107 ILE A O 1
#

Secondary structure (DSSP, 8-state):
-HHHHHHHHHHHHH--HHHHHT-TT-EEEEEHHHHHHHHHHHHTS-SS---S--EESSGGG-TTS------TT-GGG--EEEEEHHHHHHHHHHS-EESPPEETTB-

Sequence (107 aa):
MRKRRQHERWLRWRDTPSHIVLNPRGFCFVSARFMWEWERFIEGWRTEPPLEETINGEHHRAWSQSDIRFDPFLPEATDLLMVSTETWEYLEKAYIVAGPMITEGII

Foldseek 3Di:
DVVVLQVLLVQVVCFDVCCQPVPPVHKFKWFLVLVVQQCCCSVPVDVDHVQVDEREPPVVVDPPDDDQDDDPVCSVSGGIDIGHPVSVVVCVVVHHYHDDIGGPPDD

Radius of gyration: 13.67 Å; chains: 1; bounding box: 32×28×35 Å

Organism: NCBI:txid688661

pLDDT: mean 85.67, std 10.86, range [47.03, 96.0]

=== Feature glossary ===
Key to the feature types in this record:

pLDDT. pLDDT is the predicted lDDT-Cα score: AlphaFold's confidence that the local environment of each residue (all inter-atomic distances within 15 Å) is correctly placed. It is a per-residue number between 0 and 100, with higher meaning more reliable.

Radius of gyration, Cα contacts, bounding box. The geometric summary reports three shape descriptors. Rg (radius of gyration) measures how spread out the Cα atoms are about their centre of mass; compact globular proteins have small Rg, elongated or unfolded ones large. Cα contacts (<8 Å, |i−j|>4) count long-range residue pairs in spatial proximity — high for tightly packed folds, near zero for rods or random coil. The bounding-box extents give the protein's footprint along x, y, z in Å.

Backbone torsions (φ/ψ). Backbone dihedral angles. Every residue except chain termini has a φ (preceding-C → N → Cα → C) and a ψ (N → Cα → C → next-N). They are reported in degrees following the IUPAC sign convention. Secondary structure is essentially a statement about which (φ, ψ) basin each residue occupies.

Contact-map, Ramachandran, and PAE plots. Plot images: a contact map (which residues are close in 3D, as an N×N binary image), a Ramachandran scatter (backbone torsion angles, revealing secondary-structure composition at a glance), and — for AlphaFold structures — a PAE heatmap (pairwise prediction confidence).

Predicted aligned error. Predicted Aligned Error (PAE) is an AlphaFold confidence matrix: entry (i, j) is the expected error in the position of residue j, in ångströms, when the prediction is superimposed on the true structure at residue i. Low PAE within a block of residues means that block is internally rigid and well-predicted; high PAE between two blocks means their relative placement is uncertain even if each block individually is confident.

Secondary structure (3-state, P-SEA). Three-state secondary structure (P-SEA) collapses the eight DSSP classes into helix (a), strand (b), and coil (c). P-SEA assigns these from Cα geometry alone — distances and angles — without requiring backbone oxygens, so it works on any Cα trace.

Solvent-accessible surface area. Solvent-accessible surface area (SASA) is the area in Å² traced out by the centre of a 1.4 Å probe sphere (a water molecule) rolled over the protein's van der Waals surface (Shrake–Rupley / Lee–Richards construction). Buried residues have near-zero SASA; fully exposed residues can exceed 200 Å². The total SASA scales roughly with the number of surface residues.

Foldseek 3Di. The Foldseek 3Di string encodes local tertiary geometry as a 20-letter alphabet — one character per residue — derived from the relative positions of nearby Cα atoms. Unl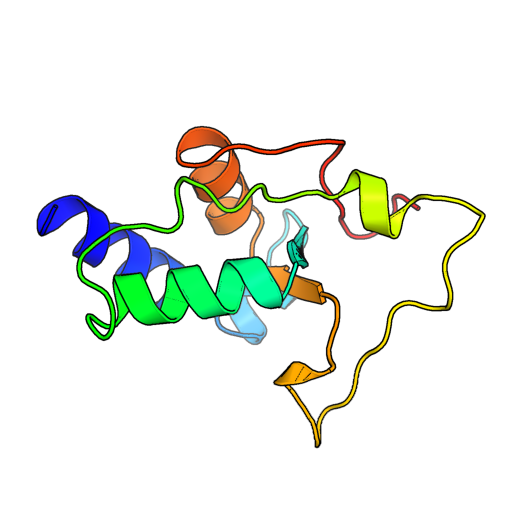ike the amino-acid sequence, 3Di is a direct function of the 3D structure, so two proteins with the same fold have similar 3Di strings even at low sequence identity.

B-factor. For experimental (PDB) structures, the B-factor (temperature factor) quantifies the positional spread of each atom in the crystal — a combination of thermal vibration and static disorder — in units of Å². High B-factors mark flexible loops or poorly resolved regions; low B-factors mark the rigid, well-ordered core.

mmCIF coordinates. The mmCIF block holds the 3D Cartesian coordinates of each backbone atom (N, Cα, C, O) in ångströms. mmCIF is the PDB's canonical archive format — a tagged-loop text representation of the atomic model.

InterPro / GO / CATH / organism. Functional annotations link the protein to curated databases. InterPro entries identify conserved domains and families by matching the sequence against member-database signatures (Pfam, PROSITE, CDD, …). Gene Ontology (GO) terms describe molecular function, biological process, and cellular component in a controlled vocabulary. CATH places the structure in a hierarchical fold classification (Class/Architecture/Topology/Homologous-superfamily). The organism is the source species.

Rendered structure images. Structure images are PyMOL renders from six orthogonal camera directions. Cartoon representation draws helices as coils and strands as arrows; sticks shows the backbone as bonds; surface shows the solvent-excluded envelope. Rainbow coloring maps sequence position to hue (blue→red, N→C); chain coloring assigns a distinct color per polypeptide.

Sequence. This is the polypeptide sequence — one letter per residue, N-terminus first. Length ranges from a few dozen residues for small domains to over a thousand for large multi-domain proteins.

Secondary structure (8-state, DSSP). The SS8 string is DSSP's per-residue secondary-structure call. α-helix (H) means an i→i+4 H-bond ladder; β-strand (E) means the residue participates in a β-sheet; 3₁₀ (G) and π (I) are tighter and wider helices; T/S are turns/bends; '-' is loop.

Nearest PDB structures. Structural nearest neighbors (via Foldseek easy-search vs the PDB). Reported per hit: target PDB id, E-value, and alignment TM-score. A TM-score above ~0.5 is the conventional threshold for 'same fold'.